Protein AF-A0A7K2NZW1-F1 (afdb_monomer)

pLDDT: mean 84.7, std 16.71, range [36.56, 96.81]

Radius of gyration: 14.79 Å; Cα contacts (8 Å, |Δi|>4): 100; chains: 1; bounding box: 34×42×32 Å

Solvent-accessible surface area (backbone atoms only — not comparable to full-atom values): 4721 Å² total; per-residue (Å²): 133,86,81,77,86,75,80,77,79,72,76,79,58,96,69,52,78,45,76,45,78,49,74,50,79,50,69,36,92,88,80,70,57,66,51,72,51,64,31,43,40,33,32,33,60,49,97,88,68,49,76,50,75,47,36,24,44,98,90,37,83,48,72,53,61,90,84,56,66,85,129

Structure (mmCIF, N/CA/C/O backbone):
data_AF-A0A7K2NZW1-F1
#
_entry.id   AF-A0A7K2NZW1-F1
#
loop_
_atom_site.group_PDB
_atom_site.id
_atom_site.type_symbol
_atom_site.label_atom_id
_atom_site.label_alt_id
_atom_site.label_comp_id
_atom_site.label_asym_id
_atom_site.label_entity_id
_atom_site.label_seq_id
_atom_site.pdbx_PDB_ins_code
_atom_site.Cartn_x
_atom_site.Cartn_y
_atom_site.Cartn_z
_atom_site.occupancy
_atom_site.B_iso_or_equiv
_atom_site.auth_seq_id
_atom_site.auth_comp_id
_atom_site.auth_asym_id
_atom_site.auth_atom_id
_atom_site.pdbx_PDB_model_num
ATOM 1 N N . MET A 1 1 ? -0.991 30.704 -0.969 1.00 36.56 1 MET A N 1
ATOM 2 C CA . MET A 1 1 ? -1.458 29.684 -1.929 1.00 36.56 1 MET A CA 1
ATOM 3 C C . MET A 1 1 ? -1.673 28.419 -1.123 1.00 36.56 1 MET A C 1
ATOM 5 O O . MET A 1 1 ? -0.699 27.833 -0.674 1.00 36.56 1 MET A O 1
ATOM 9 N N . SER A 1 2 ? -2.928 28.120 -0.795 1.00 51.41 2 SER A N 1
ATOM 10 C CA . SER A 1 2 ? -3.315 26.953 0.000 1.00 51.41 2 SER A CA 1
ATOM 11 C C . SER A 1 2 ? -2.993 25.689 -0.792 1.00 51.41 2 SER A C 1
ATOM 13 O O . SER A 1 2 ? -3.532 25.512 -1.882 1.00 51.41 2 SER A O 1
ATOM 15 N N . MET A 1 3 ? -2.085 24.851 -0.292 1.00 43.09 3 MET A N 1
ATOM 16 C CA . MET A 1 3 ? -1.801 23.558 -0.911 1.00 43.09 3 MET A CA 1
ATOM 17 C C . MET A 1 3 ? -2.827 22.567 -0.361 1.00 43.09 3 MET A C 1
ATOM 19 O O . MET A 1 3 ? -2.730 22.138 0.784 1.00 43.09 3 MET A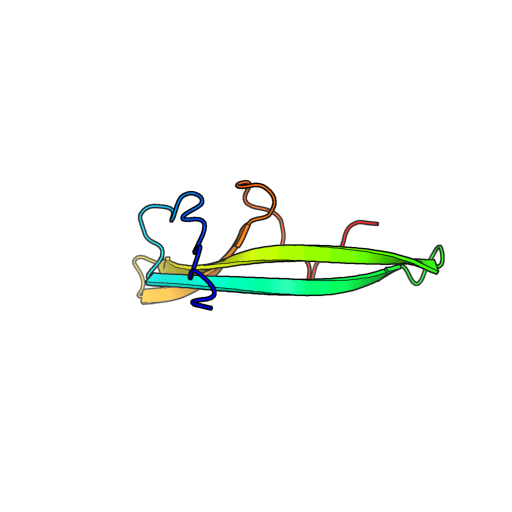 O 1
ATOM 23 N N . SER A 1 4 ? -3.866 22.313 -1.153 1.00 46.28 4 SER A N 1
ATOM 24 C CA . SER A 1 4 ? -4.999 21.464 -0.808 1.00 46.28 4 SER A CA 1
ATOM 25 C C . SER A 1 4 ? -4.562 20.060 -0.401 1.00 46.28 4 SER A C 1
ATOM 27 O O . SER A 1 4 ? -3.998 19.306 -1.195 1.00 46.28 4 SER A O 1
ATOM 29 N N . GLU A 1 5 ? -4.904 19.712 0.831 1.00 58.22 5 GLU A N 1
ATOM 30 C CA . GLU A 1 5 ? -4.889 18.369 1.390 1.00 58.22 5 GLU A CA 1
ATOM 31 C C . GLU A 1 5 ? -5.844 17.498 0.568 1.00 58.22 5 GLU A C 1
ATOM 33 O O . GLU A 1 5 ? -7.061 17.527 0.742 1.00 58.22 5 GLU A O 1
ATOM 38 N N . SER A 1 6 ? -5.301 16.755 -0.390 1.00 47.03 6 SER A N 1
ATOM 39 C CA . SER A 1 6 ? -6.076 15.807 -1.187 1.00 47.03 6 SER A CA 1
ATOM 40 C C . SER A 1 6 ? -5.717 14.405 -0.724 1.00 47.03 6 SER A C 1
ATOM 42 O O . SER A 1 6 ? -5.015 13.672 -1.413 1.00 47.03 6 SER A O 1
ATOM 44 N N . ALA A 1 7 ? -6.170 14.050 0.482 1.00 51.81 7 ALA A N 1
ATOM 45 C CA . ALA A 1 7 ? -6.210 12.660 0.910 1.00 51.81 7 ALA A CA 1
ATOM 46 C C . ALA A 1 7 ? -7.218 11.945 0.005 1.00 51.81 7 ALA A C 1
ATOM 48 O O . ALA A 1 7 ? -8.433 11.991 0.223 1.00 51.81 7 ALA A O 1
ATOM 49 N N . VAL A 1 8 ? -6.699 11.359 -1.072 1.00 46.91 8 VAL A N 1
ATOM 50 C CA . VAL A 1 8 ? -7.384 10.347 -1.860 1.00 46.91 8 VAL A CA 1
ATOM 51 C C . VAL A 1 8 ? -7.850 9.291 -0.859 1.00 46.91 8 VAL A C 1
ATOM 53 O O . VAL A 1 8 ? -7.066 8.541 -0.296 1.00 46.91 8 VAL A O 1
ATOM 56 N N . ARG A 1 9 ? -9.149 9.295 -0.551 1.00 52.84 9 ARG A N 1
ATOM 57 C CA . ARG A 1 9 ? -9.788 8.206 0.185 1.00 52.84 9 ARG A CA 1
ATOM 58 C C . ARG A 1 9 ? -10.014 7.076 -0.813 1.00 52.84 9 ARG A C 1
ATOM 60 O O . ARG A 1 9 ? -11.146 6.848 -1.235 1.00 52.84 9 ARG A O 1
ATOM 67 N N . THR A 1 10 ? -8.942 6.415 -1.248 1.00 53.75 10 THR A N 1
ATOM 68 C CA . THR A 1 10 ? -9.067 5.102 -1.881 1.00 53.75 10 THR A CA 1
ATOM 69 C C . THR A 1 10 ? -9.515 4.141 -0.794 1.00 53.75 10 THR A C 1
ATOM 71 O O . THR A 1 10 ? -8.830 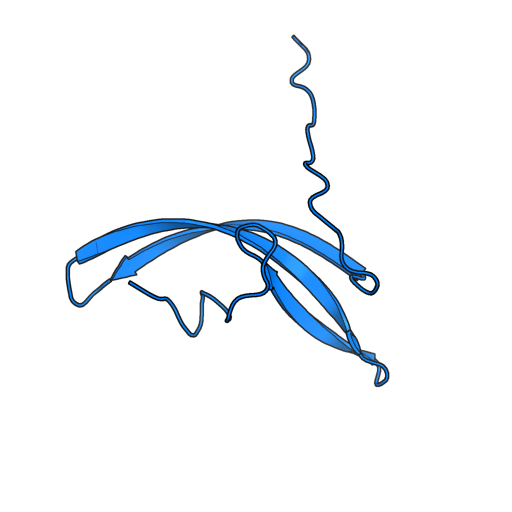3.929 0.192 1.00 53.75 10 THR A O 1
ATOM 74 N N . GLY A 1 11 ? -10.757 3.678 -0.929 1.00 56.41 11 GLY A N 1
ATOM 75 C CA . GLY A 1 11 ? -11.405 2.616 -0.161 1.00 56.41 11 GLY A CA 1
ATOM 76 C C . GLY A 1 11 ? -10.727 2.169 1.133 1.00 56.41 11 GLY A C 1
ATOM 77 O O . GLY A 1 11 ? -10.122 1.103 1.154 1.00 56.41 11 GLY A O 1
ATOM 78 N N . VAL A 1 12 ? -10.936 2.908 2.227 1.00 58.31 12 VAL A N 1
ATOM 79 C CA . VAL A 1 12 ? -10.731 2.350 3.569 1.00 58.31 12 VAL A CA 1
ATOM 80 C C . VAL A 1 12 ? -11.615 1.109 3.667 1.00 58.31 1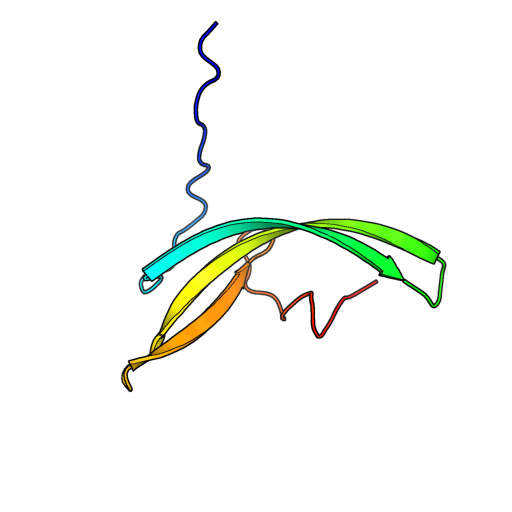2 VAL A C 1
ATOM 82 O O . VAL A 1 12 ? -12.847 1.216 3.646 1.00 58.31 12 VAL A O 1
ATOM 85 N N . ARG A 1 13 ? -11.004 -0.079 3.708 1.00 66.94 13 ARG A N 1
ATOM 86 C CA . ARG A 1 13 ? -11.750 -1.321 3.913 1.00 66.94 13 ARG A CA 1
ATOM 87 C C . ARG A 1 13 ? -12.422 -1.273 5.281 1.00 66.94 13 ARG A C 1
ATOM 89 O O . ARG A 1 13 ? -11.828 -0.838 6.268 1.00 66.94 13 ARG A O 1
ATOM 96 N N . ALA A 1 14 ? -13.675 -1.723 5.338 1.00 65.88 14 ALA A N 1
ATOM 97 C CA . ALA A 1 14 ? -14.411 -1.827 6.592 1.00 65.88 14 ALA A CA 1
ATOM 98 C C . ALA A 1 14 ? -13.632 -2.734 7.562 1.00 65.88 14 ALA A C 1
ATOM 100 O O . ALA A 1 14 ? -13.450 -3.915 7.275 1.00 65.88 14 ALA A O 1
ATOM 101 N N . GLY A 1 15 ? -13.149 -2.165 8.671 1.00 73.12 15 GLY A N 1
ATOM 102 C CA . GLY A 1 15 ? -12.334 -2.862 9.674 1.00 73.12 15 GLY A CA 1
ATOM 103 C C . GLY A 1 15 ? -10.948 -2.257 9.916 1.00 73.12 15 GLY A C 1
ATOM 104 O O . GLY A 1 15 ? -10.375 -2.515 10.972 1.00 73.12 15 GLY A O 1
ATOM 105 N N . ALA A 1 16 ? -10.442 -1.411 9.009 1.00 80.75 16 ALA A N 1
ATOM 106 C CA . ALA A 1 16 ? -9.166 -0.737 9.232 1.00 80.75 16 ALA A CA 1
ATOM 107 C C . ALA A 1 16 ? -9.282 0.258 10.401 1.00 80.75 16 ALA A C 1
ATOM 109 O O . ALA A 1 16 ? -10.114 1.169 10.379 1.00 80.75 16 ALA A O 1
ATOM 110 N N . THR A 1 17 ? -8.441 0.086 11.417 1.00 88.62 17 THR A N 1
ATOM 111 C CA . THR A 1 17 ? -8.334 0.982 12.575 1.00 88.62 17 THR A CA 1
ATOM 112 C C . THR A 1 17 ? -7.524 2.233 12.240 1.00 88.62 17 THR A C 1
ATOM 114 O O . THR A 1 17 ? -7.787 3.301 12.792 1.00 88.62 17 THR A O 1
ATOM 117 N N . ALA A 1 18 ? -6.585 2.127 11.297 1.00 88.94 18 ALA A N 1
ATOM 118 C CA . ALA A 1 18 ? -5.834 3.241 10.728 1.00 88.94 18 ALA A CA 1
ATOM 119 C C . ALA A 1 18 ? -5.361 2.914 9.304 1.00 88.94 18 ALA A C 1
ATOM 121 O O . ALA A 1 18 ? -5.240 1.747 8.935 1.00 88.94 18 ALA A O 1
ATOM 122 N N . VAL A 1 19 ? -5.065 3.947 8.512 1.00 92.12 19 VAL A N 1
ATOM 123 C CA . VAL A 1 19 ? -4.451 3.802 7.184 1.00 92.12 19 VAL A CA 1
ATOM 124 C C . VAL A 1 19 ? -3.287 4.777 7.063 1.00 92.12 19 VAL A C 1
ATOM 126 O O . VAL A 1 19 ? -3.460 5.977 7.281 1.00 92.12 19 VAL A O 1
ATOM 129 N N . VAL A 1 20 ? -2.113 4.265 6.699 1.00 93.75 20 VAL A N 1
ATOM 130 C CA . VAL A 1 20 ? -0.890 5.048 6.467 1.00 93.75 20 VAL A CA 1
ATOM 131 C C . VAL A 1 20 ? -0.521 4.964 4.991 1.00 93.75 20 VAL A C 1
ATOM 133 O O . VAL A 1 20 ? -0.650 3.908 4.387 1.00 93.75 20 VAL A O 1
ATOM 136 N N . HIS A 1 21 ? -0.084 6.069 4.393 1.00 93.25 21 HIS A N 1
ATOM 137 C CA . HIS A 1 21 ? 0.406 6.079 3.015 1.00 93.25 21 HIS A CA 1
ATOM 138 C C . HIS A 1 21 ? 1.928 6.157 3.030 1.00 93.25 21 HIS A C 1
ATOM 140 O O . HIS A 1 21 ? 2.480 7.141 3.520 1.00 93.25 21 HIS A O 1
ATOM 146 N N . GLU A 1 22 ? 2.598 5.143 2.489 1.00 94.38 22 GLU A N 1
ATOM 147 C CA . GLU A 1 22 ? 4.059 5.083 2.460 1.00 94.38 22 GLU A CA 1
ATOM 148 C C . GLU A 1 22 ? 4.572 4.725 1.069 1.00 94.38 22 GLU A C 1
ATOM 150 O O . GLU A 1 22 ? 4.077 3.805 0.417 1.00 94.38 22 GLU A O 1
ATOM 155 N N . SER A 1 23 ? 5.597 5.450 0.626 1.00 94.88 23 SER A N 1
ATOM 156 C CA . SER A 1 23 ? 6.348 5.126 -0.583 1.00 94.88 23 SER A CA 1
ATOM 157 C C . SER A 1 23 ? 7.640 4.425 -0.203 1.00 94.88 23 SER A C 1
ATOM 159 O O . SER A 1 23 ? 8.401 4.919 0.629 1.00 94.88 23 SER A O 1
ATOM 161 N N . TYR A 1 24 ? 7.897 3.292 -0.847 1.00 94.44 24 TYR A N 1
ATOM 162 C CA . TYR A 1 24 ? 9.118 2.522 -0.668 1.00 94.44 24 TYR A CA 1
ATOM 163 C C . TYR A 1 24 ? 9.883 2.431 -1.981 1.00 94.44 24 TYR A C 1
ATOM 165 O O . TYR A 1 24 ? 9.311 2.111 -3.026 1.00 94.44 24 TYR A O 1
ATOM 173 N N . SER A 1 25 ? 11.192 2.657 -1.906 1.00 95.19 25 SER A N 1
ATOM 174 C CA . SER A 1 25 ? 12.116 2.429 -3.012 1.00 95.19 25 SER A CA 1
ATOM 175 C C . SER A 1 25 ? 12.790 1.065 -2.843 1.00 95.19 25 SER A C 1
ATOM 177 O O . SER A 1 25 ? 13.328 0.747 -1.780 1.00 95.19 25 SER A O 1
ATOM 179 N N . PHE A 1 26 ? 12.789 0.264 -3.902 1.00 95.44 26 PHE A N 1
ATOM 180 C CA . PHE A 1 26 ? 13.382 -1.068 -3.941 1.00 95.44 26 PHE A CA 1
ATOM 181 C C . PHE A 1 26 ? 14.464 -1.145 -5.011 1.00 95.44 26 PHE A C 1
ATOM 183 O O . PHE A 1 26 ? 14.439 -0.423 -6.008 1.00 95.44 26 PHE A O 1
ATOM 190 N N . ALA A 1 27 ? 15.401 -2.070 -4.817 1.00 96.00 27 ALA A N 1
ATOM 191 C CA . ALA A 1 27 ? 16.406 -2.420 -5.806 1.00 96.00 27 ALA A CA 1
ATOM 192 C C . ALA A 1 27 ? 16.540 -3.941 -5.895 1.00 96.00 27 ALA A C 1
ATOM 194 O O . ALA A 1 27 ? 16.738 -4.634 -4.894 1.00 96.00 27 ALA A O 1
ATOM 195 N N . CYS A 1 28 ? 16.452 -4.475 -7.109 1.00 95.81 28 CYS A N 1
ATOM 196 C CA . CYS A 1 28 ? 16.668 -5.888 -7.358 1.00 95.81 28 CYS A CA 1
ATOM 197 C C . CYS A 1 28 ? 18.166 -6.179 -7.443 1.00 95.81 28 CYS A C 1
ATOM 199 O O . CYS A 1 28 ? 18.816 -5.862 -8.436 1.00 95.81 28 CYS A O 1
ATOM 201 N N . MET A 1 29 ? 18.710 -6.876 -6.446 1.00 93.50 29 MET A N 1
ATOM 202 C CA . MET A 1 29 ? 20.131 -7.252 -6.427 1.00 93.50 29 MET A CA 1
ATOM 203 C C . MET A 1 29 ? 20.513 -8.282 -7.506 1.00 93.50 29 MET A C 1
ATOM 205 O O . MET A 1 29 ? 21.693 -8.566 -7.692 1.00 93.50 29 MET A O 1
ATOM 209 N N . ARG A 1 30 ? 19.531 -8.846 -8.228 1.00 95.44 30 ARG A N 1
ATOM 210 C CA . ARG A 1 30 ? 19.763 -9.786 -9.333 1.00 95.44 30 ARG A CA 1
ATOM 211 C C . ARG A 1 30 ? 19.964 -9.092 -10.684 1.00 95.44 30 ARG A C 1
ATOM 213 O O . ARG A 1 30 ? 20.832 -9.516 -11.436 1.00 95.44 30 ARG A O 1
ATOM 220 N N . CYS A 1 31 ? 19.158 -8.084 -11.021 1.00 96.81 31 CYS A N 1
ATOM 221 C CA . CYS A 1 31 ? 19.209 -7.409 -12.330 1.00 96.81 31 CYS A CA 1
ATOM 222 C C . CYS A 1 31 ? 19.542 -5.910 -12.253 1.00 96.81 31 CYS A C 1
ATOM 224 O O . CYS A 1 31 ? 19.713 -5.278 -13.290 1.00 96.81 31 CYS A O 1
ATOM 226 N N . GLY A 1 32 ? 19.629 -5.337 -11.052 1.00 95.88 32 GLY A N 1
ATOM 227 C CA . GLY A 1 32 ? 19.918 -3.920 -10.831 1.00 95.88 32 GLY A CA 1
ATOM 228 C C . GLY A 1 32 ? 18.736 -2.975 -11.065 1.00 95.88 32 GLY A C 1
ATOM 229 O O . GLY A 1 32 ? 18.913 -1.766 -10.957 1.00 95.88 32 GLY A O 1
ATOM 230 N N . HIS A 1 33 ? 17.539 -3.484 -11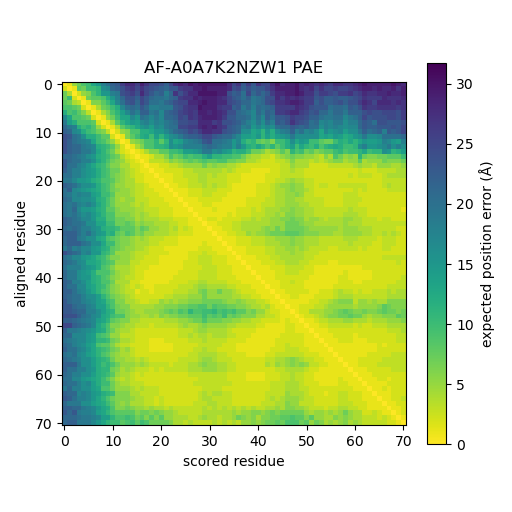.380 1.00 96.62 33 HIS A N 1
ATOM 231 C CA . HIS A 1 33 ? 16.360 -2.639 -11.555 1.00 96.62 33 HIS A CA 1
ATOM 232 C C . HIS A 1 33 ? 15.941 -2.016 -10.220 1.00 96.62 33 HIS A C 1
ATOM 234 O O . HIS A 1 33 ? 15.726 -2.731 -9.238 1.00 96.62 33 HIS A O 1
ATOM 240 N N . GLY A 1 34 ? 15.841 -0.689 -10.201 1.00 95.81 34 GLY A N 1
ATOM 241 C CA . GLY A 1 34 ? 15.266 0.068 -9.101 1.00 95.81 34 GLY A CA 1
ATOM 242 C C . GLY A 1 34 ? 13.864 0.532 -9.461 1.00 95.81 34 GLY A C 1
ATOM 243 O O . GLY A 1 34 ? 13.633 0.977 -10.586 1.00 95.81 34 GLY A O 1
ATOM 244 N N . TRP A 1 35 ? 12.948 0.445 -8.507 1.00 95.31 35 TRP A N 1
ATOM 245 C CA . TRP A 1 35 ? 11.599 0.974 -8.652 1.00 95.31 35 TRP A CA 1
ATOM 246 C C . TRP A 1 35 ? 11.137 1.587 -7.337 1.00 95.31 35 TRP A C 1
ATOM 248 O O . TRP A 1 35 ? 11.656 1.273 -6.267 1.00 95.31 35 TRP A O 1
ATOM 258 N N . GLU A 1 36 ? 10.154 2.470 -7.424 1.00 95.25 36 GLU A N 1
ATOM 259 C CA . GLU A 1 36 ? 9.457 3.016 -6.270 1.00 95.25 36 GLU A CA 1
ATOM 260 C C . GLU A 1 36 ? 7.978 2.686 -6.400 1.00 95.25 36 GLU A C 1
ATOM 262 O O . GLU A 1 36 ? 7.423 2.713 -7.501 1.00 95.25 36 GLU A O 1
ATOM 267 N N . GLN A 1 37 ? 7.349 2.352 -5.279 1.00 93.69 37 GLN A N 1
ATOM 268 C CA . GLN A 1 37 ? 5.917 2.118 -5.237 1.00 93.69 37 GLN A CA 1
ATOM 269 C C . GLN A 1 37 ? 5.317 2.673 -3.948 1.00 93.69 37 GLN A C 1
ATOM 271 O O . GLN A 1 37 ? 5.889 2.533 -2.865 1.00 93.69 37 GLN A O 1
ATOM 276 N N . SER A 1 38 ? 4.155 3.306 -4.092 1.00 94.44 38 SER A N 1
ATOM 277 C CA . SER A 1 38 ? 3.339 3.798 -2.987 1.00 94.44 38 SER A CA 1
ATOM 278 C C . SER A 1 38 ? 2.325 2.745 -2.566 1.00 94.44 38 SER A C 1
ATOM 280 O O . SER A 1 38 ? 1.693 2.108 -3.412 1.00 94.44 38 SER A O 1
ATOM 282 N N . PHE A 1 39 ? 2.158 2.595 -1.258 1.00 94.19 39 PHE A N 1
ATOM 283 C CA . PHE A 1 39 ? 1.231 1.657 -0.647 1.00 94.19 39 PHE A CA 1
ATOM 284 C C . PHE A 1 39 ? 0.347 2.365 0.373 1.00 94.19 39 PHE A C 1
ATOM 286 O O . PHE A 1 39 ? 0.794 3.264 1.087 1.00 94.19 39 PHE A O 1
ATOM 293 N N . GLU A 1 40 ? -0.889 1.896 0.486 1.00 95.06 40 GLU A N 1
ATOM 294 C CA . GLU A 1 40 ? -1.730 2.143 1.652 1.00 95.06 40 GLU A CA 1
ATOM 295 C C . GLU A 1 40 ? -1.521 0.962 2.612 1.00 95.06 40 GLU A C 1
ATOM 297 O O . GLU A 1 40 ? -1.732 -0.198 2.253 1.00 95.06 40 GLU A O 1
ATOM 302 N N . ILE A 1 41 ? -1.050 1.246 3.821 1.00 94.44 41 ILE A N 1
ATOM 303 C CA . ILE A 1 41 ? -0.865 0.273 4.892 1.00 94.44 41 ILE A CA 1
ATOM 304 C C . ILE A 1 41 ? -2.064 0.397 5.815 1.00 94.44 41 ILE A C 1
ATOM 306 O O . ILE A 1 41 ? -2.180 1.342 6.598 1.00 94.44 41 ILE A O 1
ATOM 310 N N . GLU A 1 42 ? -2.983 -0.549 5.689 1.00 94.44 42 GLU A N 1
ATOM 311 C CA . GLU A 1 42 ? -4.152 -0.628 6.548 1.00 94.44 42 GLU A CA 1
ATOM 312 C C . GLU A 1 42 ? -3.782 -1.385 7.827 1.00 94.44 42 GLU A C 1
ATOM 314 O O . GLU A 1 42 ? -3.355 -2.539 7.770 1.00 94.44 42 GLU A O 1
ATOM 319 N N . HIS A 1 43 ? -3.964 -0.751 8.980 1.00 93.00 43 HIS A N 1
ATOM 320 C CA . HIS A 1 43 ? -3.855 -1.380 10.291 1.00 93.00 43 HIS A CA 1
ATOM 321 C C . HIS A 1 43 ? -5.203 -1.974 10.671 1.00 93.00 43 HIS A C 1
ATOM 323 O O . HIS A 1 43 ? -6.232 -1.314 10.547 1.00 93.00 43 HIS A O 1
ATOM 329 N N . HIS A 1 44 ? -5.194 -3.210 11.147 1.00 90.81 44 HIS A N 1
ATOM 330 C CA . HIS A 1 44 ? -6.383 -3.956 11.531 1.00 90.81 44 HIS A CA 1
ATOM 331 C C . HIS A 1 44 ? -6.176 -4.619 12.884 1.00 90.81 44 HIS A C 1
ATOM 333 O O . HIS A 1 44 ? -5.050 -4.891 13.305 1.00 90.81 44 HIS A O 1
ATOM 339 N N . THR A 1 45 ? -7.288 -4.923 13.539 1.00 93.00 45 THR A N 1
ATOM 340 C CA . THR A 1 45 ? -7.319 -5.726 14.758 1.00 93.00 45 THR A CA 1
ATOM 341 C C . THR A 1 45 ? -8.272 -6.892 14.525 1.00 93.00 45 THR A C 1
ATOM 343 O O . THR A 1 45 ? -9.407 -6.681 14.095 1.00 93.00 45 THR A O 1
ATOM 346 N N . ASP A 1 46 ? -7.810 -8.123 14.744 1.00 88.75 46 ASP A N 1
ATOM 347 C CA . ASP A 1 46 ? -8.653 -9.313 14.618 1.00 88.75 46 ASP A CA 1
ATOM 348 C C . ASP A 1 46 ? -9.638 -9.452 15.798 1.00 88.75 46 ASP A C 1
ATOM 350 O O . ASP A 1 46 ? -9.629 -8.673 16.753 1.00 88.75 46 ASP A O 1
ATOM 354 N N . ALA A 1 47 ? -10.519 -10.455 15.733 1.00 89.19 47 ALA A N 1
ATOM 355 C CA . ALA A 1 47 ? -11.506 -10.708 16.785 1.00 89.19 47 ALA A CA 1
ATOM 356 C C . ALA A 1 47 ? -10.880 -11.139 18.128 1.00 89.19 47 ALA A C 1
ATOM 358 O O . ALA A 1 47 ? -11.523 -10.997 19.167 1.00 89.19 47 ALA A O 1
ATOM 359 N N . ASP A 1 48 ? -9.641 -11.639 18.111 1.00 92.56 48 ASP A N 1
ATOM 360 C CA . ASP A 1 48 ? -8.858 -11.994 19.297 1.00 92.56 48 ASP A CA 1
ATOM 361 C C . ASP A 1 48 ? -8.078 -10.784 19.859 1.00 92.56 48 ASP A C 1
ATOM 363 O O . ASP A 1 48 ? -7.358 -10.914 20.852 1.00 92.56 48 ASP A O 1
ATOM 367 N N . GLY A 1 49 ? -8.206 -9.602 19.243 1.00 89.94 49 GLY A N 1
ATOM 368 C CA . GLY A 1 49 ? -7.506 -8.383 19.639 1.00 89.94 49 GLY A CA 1
ATOM 369 C C . GLY A 1 49 ? -6.069 -8.283 19.120 1.00 89.94 49 GLY A C 1
ATOM 370 O O . GLY A 1 49 ? -5.310 -7.447 19.608 1.00 89.94 49 GLY A O 1
ATOM 371 N N . ARG A 1 50 ? -5.657 -9.123 18.163 1.00 93.31 50 ARG A N 1
ATOM 372 C CA . ARG A 1 50 ? -4.304 -9.087 17.593 1.00 93.31 50 ARG A CA 1
ATOM 373 C C . ARG A 1 50 ? -4.223 -8.092 16.451 1.00 93.31 50 ARG A C 1
ATOM 375 O O . ARG A 1 50 ? -5.065 -8.074 15.556 1.00 93.31 50 ARG A O 1
ATOM 382 N N . GLU A 1 51 ? -3.159 -7.305 16.460 1.00 93.38 51 GLU A N 1
ATOM 383 C CA . GLU A 1 51 ? -2.885 -6.337 15.407 1.00 93.38 51 GLU A CA 1
ATOM 384 C C . GLU A 1 51 ? -2.228 -7.004 14.197 1.00 93.38 51 GLU A C 1
ATOM 386 O O . GLU A 1 51 ? -1.305 -7.813 14.327 1.00 93.38 51 GLU A O 1
ATOM 391 N N . PHE A 1 52 ? -2.684 -6.634 13.004 1.00 93.38 52 PHE A N 1
ATOM 392 C CA . PHE A 1 52 ? -2.052 -7.011 11.747 1.00 93.38 52 PHE A CA 1
ATOM 393 C C . PHE A 1 52 ? -2.180 -5.885 10.724 1.00 93.38 52 PHE A C 1
ATOM 395 O O . PHE A 1 52 ? -3.005 -4.984 10.867 1.00 93.38 52 PHE A O 1
ATOM 402 N N . VAL A 1 53 ? -1.352 -5.937 9.682 1.00 94.62 53 VAL A N 1
ATOM 403 C CA . VAL A 1 53 ? -1.356 -4.938 8.609 1.00 94.62 53 VAL A CA 1
ATOM 404 C C . VAL A 1 53 ? -1.638 -5.579 7.259 1.00 94.62 53 VAL A C 1
ATOM 406 O O . VAL A 1 53 ? -1.192 -6.696 6.983 1.00 94.62 53 VAL A O 1
ATOM 409 N N . LEU A 1 54 ? -2.357 -4.857 6.406 1.00 94.69 54 LEU A N 1
ATOM 410 C CA . LEU A 1 54 ? -2.540 -5.188 4.998 1.00 94.69 54 LEU A CA 1
ATOM 411 C C . LEU A 1 54 ? -1.862 -4.121 4.144 1.00 94.69 54 LEU A C 1
ATOM 413 O O . LEU A 1 54 ? -2.062 -2.930 4.358 1.00 94.69 54 LEU A O 1
ATOM 417 N N . TYR A 1 55 ? -1.084 -4.561 3.159 1.00 95.06 55 TYR A N 1
ATOM 418 C CA . TYR A 1 55 ? -0.485 -3.675 2.167 1.00 95.06 55 TYR A CA 1
ATOM 419 C C . TYR A 1 55 ? -1.397 -3.6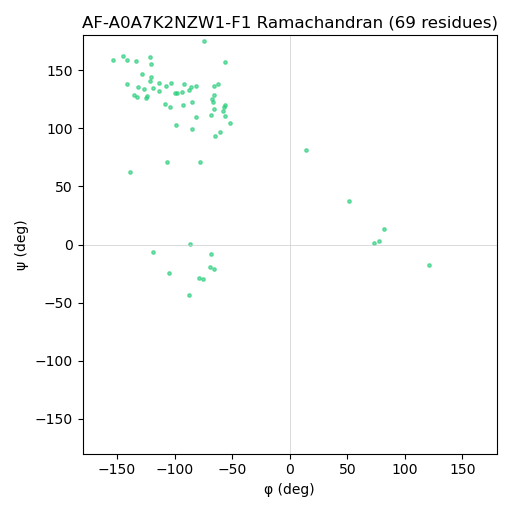05 0.951 1.00 95.06 55 TYR A C 1
ATOM 421 O O . TYR A 1 55 ? -1.821 -4.638 0.427 1.00 95.06 55 TYR A O 1
ATOM 429 N N . VAL A 1 56 ? -1.685 -2.395 0.493 1.00 94.50 56 VAL A N 1
ATOM 430 C CA . VAL A 1 56 ? -2.561 -2.137 -0.645 1.00 94.50 56 VAL A CA 1
ATOM 431 C C . VAL A 1 56 ? -1.797 -1.317 -1.672 1.00 94.50 56 VAL A C 1
ATOM 433 O O . VAL A 1 56 ? -1.237 -0.278 -1.345 1.00 94.50 56 VAL A O 1
ATOM 436 N N . ALA A 1 57 ?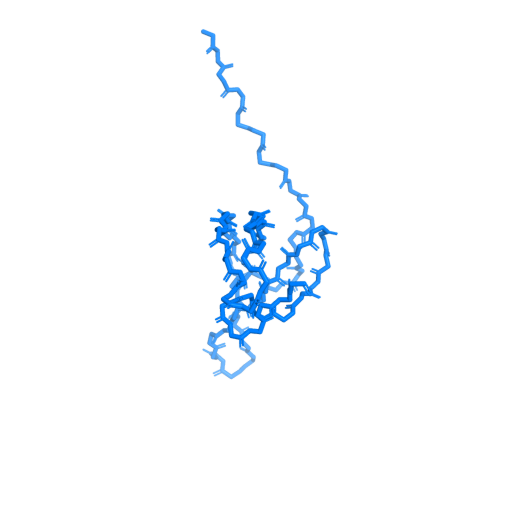 -1.781 -1.784 -2.915 1.00 93.19 57 ALA A N 1
ATOM 437 C CA . ALA A 1 57 ? -1.249 -1.055 -4.061 1.00 93.19 57 ALA A CA 1
ATOM 438 C C . ALA A 1 57 ? -2.327 -1.005 -5.142 1.00 93.19 57 ALA A C 1
ATOM 440 O O . ALA A 1 57 ? -2.991 -2.013 -5.401 1.00 93.19 57 ALA A O 1
ATOM 441 N N . ASP A 1 58 ? -2.544 0.167 -5.740 1.00 90.25 58 ASP A N 1
ATOM 442 C CA . ASP A 1 58 ? -3.564 0.367 -6.780 1.00 90.25 58 ASP A CA 1
ATOM 443 C C . ASP A 1 58 ? -4.964 -0.141 -6.354 1.00 90.25 58 ASP A C 1
ATOM 445 O O . ASP A 1 58 ? -5.704 -0.759 -7.125 1.00 90.25 58 ASP A O 1
ATOM 449 N N . GLY A 1 59 ? -5.309 0.050 -5.073 1.00 89.38 59 GLY A N 1
ATOM 450 C CA . GLY A 1 59 ? -6.560 -0.413 -4.458 1.00 89.38 59 GLY A CA 1
ATOM 451 C C . GLY A 1 59 ? -6.654 -1.927 -4.200 1.00 89.38 59 GLY A C 1
ATOM 452 O O . GLY A 1 59 ? -7.669 -2.411 -3.685 1.00 89.38 59 GLY A O 1
ATOM 453 N N . ARG A 1 60 ? -5.617 -2.712 -4.515 1.00 92.25 60 ARG A N 1
ATOM 454 C CA . ARG A 1 60 ? -5.583 -4.175 -4.348 1.00 92.25 60 ARG A CA 1
ATOM 455 C C . ARG A 1 60 ? -4.684 -4.575 -3.188 1.00 92.25 60 ARG A C 1
ATOM 457 O O . ARG A 1 60 ? -3.576 -4.071 -3.068 1.00 92.25 60 ARG A O 1
ATOM 464 N N . VAL A 1 61 ? -5.142 -5.522 -2.365 1.00 93.69 61 VAL A N 1
ATOM 465 C CA . VAL A 1 61 ? -4.286 -6.124 -1.333 1.00 93.69 61 VAL A CA 1
ATOM 466 C C . VAL A 1 61 ? -3.177 -6.917 -2.017 1.00 93.69 61 VAL A C 1
ATOM 468 O O . VAL A 1 61 ? -3.448 -7.760 -2.876 1.00 93.69 61 VAL A O 1
ATOM 471 N N . VAL A 1 62 ? -1.942 -6.650 -1.619 1.00 94.56 62 VAL A N 1
ATOM 472 C CA . 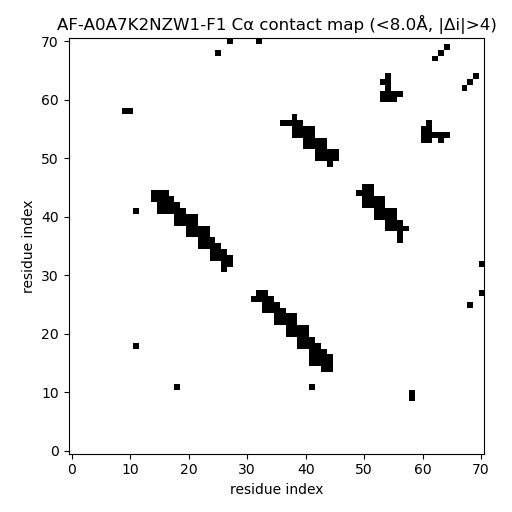VAL A 1 62 ? -0.732 -7.295 -2.124 1.00 94.56 62 VAL A CA 1
ATOM 473 C C . VAL A 1 62 ? 0.028 -7.963 -0.976 1.00 94.56 62 VAL A C 1
ATOM 475 O O . VAL A 1 62 ? -0.202 -7.647 0.196 1.00 94.56 62 VAL A O 1
ATOM 478 N N . PRO A 1 63 ? 0.938 -8.909 -1.268 1.00 95.19 63 PRO A N 1
ATOM 479 C CA . PRO A 1 63 ? 1.881 -9.391 -0.267 1.00 95.19 63 PRO A CA 1
ATOM 480 C C . PRO A 1 63 ? 2.703 -8.240 0.319 1.00 95.19 63 PRO A C 1
ATOM 482 O O . PRO A 1 63 ? 2.903 -7.218 -0.332 1.00 95.19 63 PRO A O 1
ATOM 485 N N . SER A 1 64 ? 3.235 -8.432 1.528 1.00 93.56 64 SER A N 1
ATOM 486 C CA . SER A 1 64 ? 4.129 -7.447 2.138 1.00 93.56 64 SER A CA 1
ATOM 487 C C . SER A 1 64 ? 5.334 -7.185 1.221 1.00 93.56 64 SER A C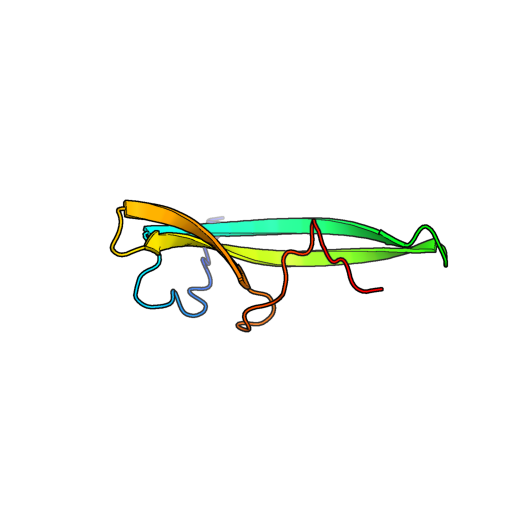 1
ATOM 489 O O . SER A 1 64 ? 6.122 -8.109 0.983 1.00 93.56 64 SER A O 1
ATOM 491 N N . PRO A 1 65 ? 5.520 -5.944 0.735 1.00 92.50 65 PRO A N 1
ATOM 492 C CA . PRO A 1 65 ? 6.599 -5.622 -0.190 1.00 92.50 65 PRO A CA 1
ATOM 493 C C . PRO A 1 65 ? 7.974 -5.701 0.496 1.00 92.50 65 PRO A C 1
ATOM 495 O O . PRO A 1 65 ? 8.988 -5.895 -0.166 1.00 92.50 65 PRO A O 1
ATOM 498 N N . LEU A 1 66 ? 8.004 -5.650 1.833 1.00 91.88 66 LEU A N 1
ATOM 499 C CA . LEU A 1 66 ? 9.213 -5.797 2.647 1.00 91.88 66 LEU A CA 1
ATOM 500 C C . LEU A 1 66 ? 9.702 -7.248 2.747 1.00 91.88 66 LEU A C 1
ATOM 502 O O . LEU A 1 66 ? 10.896 -7.489 2.896 1.00 91.88 66 LEU A O 1
ATOM 506 N N . THR A 1 67 ? 8.793 -8.224 2.678 1.00 93.25 67 THR A N 1
ATOM 507 C CA . THR A 1 67 ? 9.146 -9.653 2.796 1.00 93.25 67 THR A CA 1
ATOM 508 C C . THR A 1 67 ? 9.109 -10.387 1.461 1.00 93.25 67 THR A C 1
ATOM 510 O O . THR A 1 67 ? 9.766 -11.416 1.306 1.00 93.25 67 THR A O 1
ATOM 513 N N . ARG A 1 68 ? 8.336 -9.887 0.491 1.00 92.06 68 ARG A N 1
ATOM 514 C CA . ARG A 1 68 ? 8.142 -10.505 -0.827 1.00 92.06 68 ARG A CA 1
ATOM 515 C C . ARG A 1 68 ? 8.156 -9.448 -1.942 1.00 92.06 68 ARG A C 1
ATOM 517 O O . ARG A 1 68 ? 7.146 -9.302 -2.631 1.00 92.06 68 ARG A O 1
ATOM 524 N N . PRO A 1 69 ? 9.270 -8.720 -2.142 1.00 88.75 69 PRO A N 1
ATOM 525 C CA . PRO A 1 69 ? 9.376 -7.769 -3.244 1.00 88.75 69 PRO A CA 1
ATOM 526 C C . PRO A 1 69 ? 9.354 -8.503 -4.595 1.00 88.75 69 PRO A C 1
ATOM 528 O O . PRO A 1 69 ? 10.028 -9.522 -4.768 1.00 88.75 69 PRO A O 1
ATOM 531 N N . THR A 1 70 ? 8.597 -7.984 -5.562 1.00 85.62 70 THR A N 1
ATOM 532 C CA . THR A 1 70 ? 8.551 -8.491 -6.944 1.00 85.62 70 THR A CA 1
ATOM 533 C C . THR A 1 70 ? 9.241 -7.513 -7.884 1.00 85.62 70 THR A C 1
ATOM 535 O O . THR A 1 70 ? 8.824 -6.362 -7.972 1.00 85.62 70 THR A O 1
ATOM 538 N N . CYS A 1 71 ? 10.281 -7.997 -8.566 1.00 88.62 71 CYS A N 1
ATOM 539 C CA . CYS A 1 71 ? 10.993 -7.309 -9.641 1.00 88.62 71 CYS A CA 1
ATOM 540 C C . CYS A 1 71 ? 10.502 -7.799 -11.005 1.00 88.62 71 CYS A C 1
ATOM 542 O O . CYS A 1 71 ? 10.200 -9.012 -11.106 1.00 88.62 71 CYS A O 1
#

Secondary structure (DSSP, 8-state):
-------------TTEEEEEEEEEEEE-TTT--EEEEEEEEEEEE-TTS-EEEEEEETTEEE--TTTS---

Nearest PDB structures (foldseek):
  8esd-assembly1_F  TM=4.814E-01  e=9.163E-01  Homo sapiens
  7t4s-assembly1_D  TM=3.160E-01  e=9.163E-01  Human betahe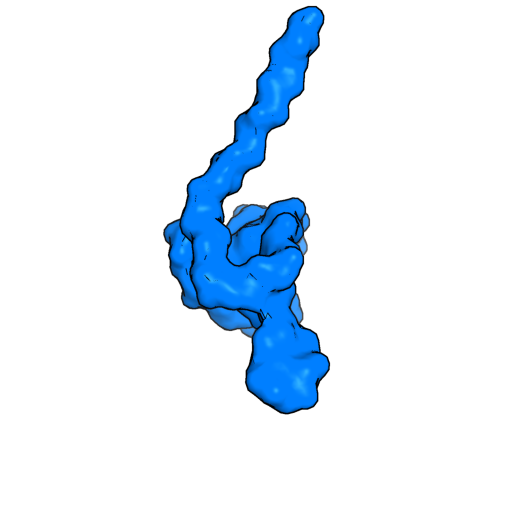rpesvirus 5
  7m30-assembly1_D  TM=2.950E-01  e=7.673E-01  Human betaherpesvirus 5
  5vod-assembly1_D  TM=3.211E-01  e=1.864E+00  Human herpesvirus 5 strain Merlin
  7t4r-assembly1_N  TM=3.250E-01  e=2.992E+00  Human betaherpesvirus 5

Foldseek 3Di:
DDPDPPPPPLDPDPFFPDWDKDKDWDADPVPGDIDIFIWIWGWGADPVRDIDIFTDGPSDTDPDCVVDPDD

Sequence (71 aa):
MSMSESAVRTGVRAGATAVVHESYSFACMRCGHGWEQSFEIEHHTDADGREFVLYVADGRVVPSPLTRPTC

Mean predicted aligned error: 7.91 Å